Protein AF-A0A833ZYE3-F1 (afdb_monomer_lite)

Organism: NCBI:txid89673

InterPro domains:
  IPR039942 Somatomedin-B and thrombospondin type-1 domain-containing protein [PTHR20920] (10-136)
  IPR056801 SBSPON-like, C-terminal [PF25031] (26-130)

pLDDT: mean 79.29, std 18.7, range [32.34, 95.81]

Foldseek 3Di:
DQPPVRLQVWAWEKFQVVVVVVVVPVVDDPPDDDDPDFQKWKWKKAFADKFPVLCVDDDPRSVLSNLDDHRDIAIEIETPVQADPVVRDHRQSCPVPPQPDKHKHAYPPDRNTIGIITTPDMGRDDDDDSSRYMYTD

Sequence (137 aa):
MCSMLICFLVPAFITSSAFNKERTRQVVSPQWSTDTEDTGYCMEFKTESLTHHCALENRPLTRWMQYLREGYTVCVDCQPPAMNSVSLRCSGDGLDSDGNQTLHWQAVGNPRCQGTWKKVRRVDQCSCPAVHSFIFI

Secondary structure (DSSP, 8-state):
---TTTGGGSPEEEEEHHHHHHHHHHHS-S--S----S--EEEEEEEEEE-THHHH--STTTGGGGG--TT-EEEEEE-TTTB-TTT--BTT--TTS-SSSEEEEEETT-TT-EEEEEEEEEESS----GGGEEEE-

Radius of gyration: 14.92 Å; chains: 1; bounding box: 35×35×38 Å

Structure (mmCIF, N/CA/C/O backbone):
data_AF-A0A833ZYE3-F1
#
_entry.id   AF-A0A833ZYE3-F1
#
loop_
_atom_site.group_PDB
_atom_site.id
_atom_site.type_symbol
_atom_site.label_atom_id
_atom_site.label_alt_id
_atom_site.label_comp_id
_atom_site.label_asym_id
_atom_site.label_entity_id
_atom_site.label_seq_id
_atom_site.pdbx_PDB_ins_code
_atom_site.Cartn_x
_atom_site.Cartn_y
_atom_site.Cartn_z
_atom_site.occupancy
_atom_site.B_iso_or_equiv
_atom_site.auth_seq_id
_atom_site.auth_comp_id
_atom_site.auth_asym_id
_atom_site.auth_atom_id
_atom_site.pdbx_PDB_model_num
ATOM 1 N N . MET A 1 1 ? 21.861 6.891 6.837 1.00 38.19 1 MET A N 1
ATOM 2 C CA . MET A 1 1 ? 21.238 6.225 8.001 1.00 38.19 1 MET A CA 1
ATOM 3 C C . MET A 1 1 ? 19.841 6.803 8.146 1.00 38.19 1 MET A C 1
ATOM 5 O O . MET A 1 1 ? 19.726 7.991 8.414 1.00 38.19 1 MET A O 1
ATOM 9 N N . CYS A 1 2 ? 18.797 6.031 7.845 1.00 42.03 2 CYS A N 1
ATOM 10 C CA . CYS A 1 2 ? 17.423 6.505 8.004 1.00 42.03 2 CYS A CA 1
ATOM 11 C C . CYS A 1 2 ? 17.080 6.437 9.501 1.00 42.03 2 CYS A C 1
ATOM 13 O O . CYS A 1 2 ? 17.154 5.362 10.090 1.00 42.03 2 CYS A O 1
ATOM 15 N N . SER A 1 3 ? 16.813 7.577 10.142 1.00 40.88 3 SER A N 1
ATOM 16 C CA . SER A 1 3 ? 16.350 7.602 11.537 1.00 40.88 3 SER A CA 1
ATOM 17 C C . SER A 1 3 ? 14.954 6.976 11.621 1.00 40.88 3 SER A C 1
ATOM 19 O O . SER A 1 3 ? 14.184 7.103 10.668 1.00 40.88 3 SER A O 1
ATOM 21 N N . MET A 1 4 ? 14.607 6.346 12.753 1.00 47.53 4 MET A N 1
ATOM 22 C CA . MET A 1 4 ? 13.281 5.753 13.013 1.00 47.53 4 MET A CA 1
ATOM 23 C C . MET A 1 4 ? 12.132 6.687 12.609 1.00 47.53 4 MET A C 1
ATOM 25 O O . MET A 1 4 ? 11.138 6.223 12.076 1.00 47.53 4 MET A O 1
ATOM 29 N N . LEU A 1 5 ? 12.283 8.006 12.776 1.00 46.16 5 LEU A N 1
ATOM 30 C CA . LEU A 1 5 ? 11.255 8.987 12.410 1.00 46.16 5 LEU A CA 1
ATOM 31 C C . LEU A 1 5 ? 11.060 9.185 10.892 1.00 46.16 5 LEU A C 1
ATOM 33 O O . LEU A 1 5 ? 10.004 9.642 10.468 1.00 46.16 5 LEU A O 1
ATOM 37 N N . ILE A 1 6 ? 12.073 8.888 10.075 1.00 49.53 6 ILE A N 1
ATOM 38 C CA . ILE A 1 6 ? 12.111 9.244 8.647 1.00 49.53 6 ILE A CA 1
ATOM 39 C C . ILE A 1 6 ? 11.553 8.107 7.775 1.00 49.53 6 ILE A C 1
ATOM 41 O O . ILE A 1 6 ? 10.940 8.376 6.744 1.00 49.53 6 ILE A O 1
ATOM 45 N N . CYS A 1 7 ? 11.667 6.844 8.205 1.00 51.25 7 CYS A N 1
ATOM 46 C CA . CYS A 1 7 ? 11.106 5.700 7.472 1.00 51.25 7 CYS A CA 1
ATOM 47 C C . CYS A 1 7 ? 9.568 5.724 7.374 1.00 51.25 7 CYS A C 1
ATOM 49 O O . CYS A 1 7 ? 9.022 5.174 6.424 1.00 51.25 7 CYS A O 1
ATOM 51 N N . PHE A 1 8 ? 8.868 6.381 8.309 1.00 51.75 8 PHE A N 1
ATOM 52 C CA . PHE A 1 8 ? 7.399 6.504 8.300 1.00 51.75 8 PHE A CA 1
ATOM 53 C C . PHE A 1 8 ? 6.857 7.527 7.296 1.00 51.75 8 PHE A C 1
ATOM 55 O O . PHE A 1 8 ? 5.659 7.538 7.014 1.00 51.75 8 PHE A O 1
ATOM 62 N N . LEU A 1 9 ? 7.725 8.399 6.776 1.00 58.97 9 LEU A N 1
ATOM 63 C CA . LEU A 1 9 ? 7.344 9.475 5.861 1.00 58.97 9 LEU A CA 1
ATOM 64 C C . LEU A 1 9 ? 7.388 9.045 4.394 1.00 58.97 9 LEU A C 1
ATOM 66 O O . LEU A 1 9 ? 6.837 9.743 3.545 1.00 58.97 9 LEU A O 1
ATOM 70 N N . VAL A 1 10 ? 8.042 7.923 4.084 1.00 72.81 10 VAL A N 1
ATOM 71 C CA . VAL A 1 10 ? 8.131 7.423 2.712 1.00 72.81 10 VAL A CA 1
ATOM 72 C C . VAL A 1 10 ? 6.925 6.523 2.446 1.00 72.81 10 VAL A C 1
ATOM 74 O O . VAL A 1 10 ? 6.819 5.464 3.070 1.00 72.81 10 VAL A O 1
ATOM 77 N N . PRO A 1 11 ? 6.006 6.914 1.546 1.00 83.44 11 PRO A N 1
ATOM 78 C CA . PRO A 1 11 ? 4.888 6.060 1.192 1.00 83.44 11 PRO A CA 1
ATOM 79 C C . PRO A 1 11 ? 5.391 4.814 0.463 1.00 83.44 11 PRO A C 1
ATOM 81 O O . PRO A 1 11 ? 6.298 4.880 -0.367 1.00 83.44 11 PRO A O 1
ATOM 84 N N . ALA A 1 12 ? 4.765 3.679 0.748 1.00 91.06 12 ALA A N 1
ATOM 85 C CA . ALA A 1 12 ? 4.916 2.484 -0.063 1.00 91.06 12 ALA A CA 1
ATOM 86 C C . ALA A 1 12 ? 4.248 2.680 -1.428 1.00 91.06 12 ALA A C 1
ATOM 88 O O . ALA A 1 12 ? 3.086 3.087 -1.501 1.00 91.06 12 ALA A O 1
ATOM 89 N N . PHE A 1 13 ? 4.942 2.339 -2.510 1.00 92.31 13 PHE A N 1
ATOM 90 C CA . PHE A 1 13 ? 4.365 2.347 -3.851 1.00 92.31 13 PHE A CA 1
ATOM 91 C C . PHE A 1 13 ? 3.922 0.943 -4.240 1.00 92.31 13 PHE A C 1
ATOM 93 O O . PHE A 1 13 ? 4.694 -0.005 -4.112 1.00 92.31 13 PHE A O 1
ATOM 100 N N . ILE A 1 14 ? 2.682 0.814 -4.718 1.00 92.31 14 ILE A N 1
ATOM 101 C CA . ILE A 1 14 ? 2.112 -0.485 -5.092 1.00 92.31 14 ILE A CA 1
ATOM 102 C C . ILE A 1 14 ? 1.491 -0.515 -6.481 1.00 92.31 14 ILE A C 1
ATOM 104 O O . ILE A 1 14 ? 0.954 0.477 -6.981 1.00 92.31 14 ILE A O 1
ATOM 108 N N . THR A 1 15 ? 1.495 -1.704 -7.075 1.00 91.06 15 THR A N 1
ATOM 109 C CA . THR A 1 15 ? 0.694 -2.044 -8.256 1.00 91.06 15 THR A CA 1
ATOM 110 C C . THR A 1 15 ? 0.083 -3.439 -8.115 1.00 91.06 15 THR A C 1
ATOM 112 O O . THR A 1 15 ? 0.524 -4.232 -7.287 1.00 91.06 15 THR A O 1
ATOM 115 N N . SER A 1 16 ? -0.952 -3.761 -8.896 1.00 87.94 16 SER A N 1
ATOM 116 C CA . SER A 1 16 ? -1.573 -5.093 -8.850 1.00 87.94 16 SER A CA 1
ATOM 117 C C . SER A 1 16 ? -0.641 -6.171 -9.405 1.00 87.94 16 SER A C 1
ATOM 119 O O . SER A 1 16 ? -0.041 -6.010 -10.473 1.00 87.94 16 SER A O 1
ATOM 121 N N . SER A 1 17 ? -0.557 -7.302 -8.697 1.00 75.69 17 SER A N 1
ATOM 122 C CA . SER A 1 17 ? 0.299 -8.435 -9.072 1.00 75.69 17 SER A CA 1
ATOM 123 C C . SER A 1 17 ? -0.095 -9.061 -10.418 1.00 75.69 17 SER A C 1
ATOM 125 O O . SER A 1 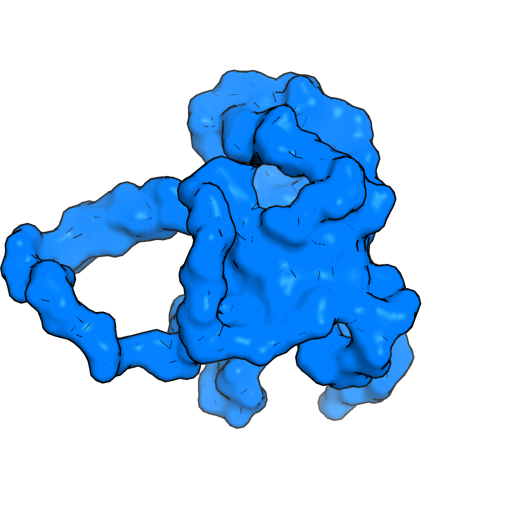17 ? 0.747 -9.642 -11.106 1.00 75.69 17 SER A O 1
ATOM 127 N N . ALA A 1 18 ? -1.346 -8.874 -10.857 1.00 67.56 18 ALA A N 1
ATOM 128 C CA . ALA A 1 18 ? -1.820 -9.291 -12.175 1.00 67.56 18 ALA A CA 1
ATOM 129 C C . ALA A 1 18 ? -1.036 -8.625 -13.322 1.00 67.56 18 ALA A C 1
ATOM 131 O O . ALA A 1 18 ? -0.740 -9.282 -14.317 1.00 67.56 18 ALA A O 1
ATOM 132 N N . PHE A 1 19 ? -0.628 -7.358 -13.167 1.00 57.72 19 PHE A N 1
ATOM 133 C CA . PHE A 1 19 ? 0.185 -6.663 -14.174 1.00 57.72 19 PHE A CA 1
ATOM 134 C C . PHE A 1 19 ? 1.633 -7.154 -14.202 1.00 57.72 19 PHE A C 1
ATOM 136 O O . PHE A 1 19 ? 2.259 -7.153 -15.261 1.00 57.72 19 PHE A O 1
ATOM 143 N N . ASN A 1 20 ? 2.169 -7.597 -13.061 1.00 55.62 20 ASN A N 1
ATOM 144 C CA . ASN A 1 20 ? 3.516 -8.156 -13.004 1.00 55.62 20 ASN A CA 1
ATOM 145 C C . ASN A 1 20 ? 3.573 -9.531 -13.692 1.00 55.62 20 ASN A C 1
ATOM 147 O O . ASN A 1 20 ? 4.458 -9.757 -14.511 1.00 55.62 20 ASN A O 1
ATOM 151 N N . LYS A 1 21 ? 2.577 -10.405 -13.472 1.00 52.72 21 LYS A N 1
ATOM 152 C CA . LYS A 1 21 ? 2.504 -11.720 -14.142 1.00 52.72 21 LYS A CA 1
ATOM 153 C C . LYS A 1 21 ? 2.496 -11.615 -15.668 1.00 52.72 21 LYS A C 1
ATOM 155 O O . LYS A 1 21 ? 3.134 -12.436 -16.321 1.00 52.72 21 LYS A O 1
ATOM 160 N N . GLU A 1 22 ? 1.832 -10.606 -16.232 1.00 50.34 22 GLU A N 1
ATOM 161 C CA . GLU A 1 22 ? 1.825 -10.375 -17.683 1.00 50.34 22 GLU A CA 1
ATOM 162 C C . GLU A 1 22 ? 3.211 -9.940 -18.199 1.00 50.34 22 GLU A C 1
ATOM 164 O O . GLU A 1 22 ? 3.680 -10.437 -19.221 1.00 50.34 22 GLU A O 1
ATOM 169 N N . ARG A 1 23 ? 3.925 -9.088 -17.447 1.00 45.38 23 ARG A N 1
ATOM 170 C CA . ARG A 1 23 ? 5.296 -8.663 -17.779 1.00 45.38 23 ARG A CA 1
ATOM 171 C C . ARG A 1 23 ? 6.304 -9.807 -17.648 1.00 45.38 23 ARG A C 1
ATOM 173 O O . ARG A 1 23 ? 7.160 -9.961 -18.512 1.00 45.38 23 ARG A O 1
ATOM 180 N N . THR A 1 24 ? 6.182 -10.637 -16.615 1.00 47.47 24 THR A N 1
ATOM 181 C CA . THR A 1 24 ? 7.056 -1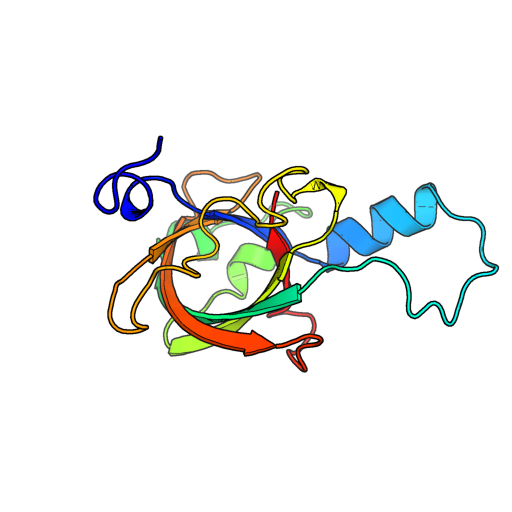1.799 -16.395 1.00 47.47 24 THR A CA 1
ATOM 182 C C . THR A 1 24 ? 6.793 -12.897 -17.431 1.00 47.47 24 THR A C 1
ATOM 184 O O . THR A 1 24 ? 7.742 -13.491 -17.933 1.00 47.47 24 THR A O 1
ATOM 187 N N . ARG A 1 25 ? 5.539 -13.091 -17.871 1.00 44.22 25 ARG A N 1
ATOM 188 C CA . ARG A 1 25 ? 5.199 -13.971 -19.010 1.00 44.22 25 ARG A CA 1
ATOM 189 C C . ARG A 1 25 ? 5.785 -13.511 -20.344 1.00 44.22 25 ARG A C 1
ATOM 191 O O . ARG A 1 25 ? 6.079 -14.351 -21.184 1.00 44.22 25 ARG A O 1
ATOM 198 N N . GLN A 1 26 ? 5.956 -12.206 -20.558 1.00 40.97 26 GLN A N 1
ATOM 199 C CA . GLN A 1 26 ? 6.614 -11.697 -21.768 1.00 40.97 26 GLN A CA 1
ATOM 200 C C . GLN A 1 26 ? 8.144 -11.839 -21.732 1.00 40.97 26 GLN A C 1
ATOM 202 O O . GLN A 1 26 ? 8.774 -11.796 -22.785 1.00 40.97 26 GLN A O 1
ATOM 207 N N . VAL A 1 27 ? 8.739 -12.015 -20.548 1.00 42.31 27 VAL A N 1
ATOM 208 C CA . VAL A 1 27 ? 10.195 -12.155 -20.369 1.00 42.31 27 VAL A CA 1
ATOM 209 C C . VAL A 1 27 ? 10.624 -13.623 -20.208 1.00 42.31 27 VAL A C 1
ATOM 211 O O . VAL A 1 27 ? 11.774 -13.948 -20.490 1.00 42.31 27 VAL A O 1
ATOM 214 N N . VAL A 1 28 ? 9.717 -14.531 -19.826 1.00 39.66 28 VAL A N 1
ATOM 215 C CA . VAL A 1 28 ? 10.029 -15.941 -19.534 1.00 39.66 28 VAL A CA 1
ATOM 216 C C . VAL A 1 28 ? 9.193 -16.889 -20.408 1.00 39.66 28 VAL A C 1
ATOM 218 O O . VAL A 1 28 ? 7.971 -16.961 -20.290 1.00 39.66 28 VAL A O 1
ATOM 221 N N . SER A 1 29 ? 9.881 -17.631 -21.285 1.00 33.94 29 SER A N 1
ATOM 222 C CA . SER A 1 29 ? 9.383 -18.780 -22.066 1.00 33.94 29 SER A CA 1
ATOM 223 C C . SER A 1 29 ? 8.620 -19.815 -21.205 1.00 33.94 29 SER A C 1
ATOM 225 O O . SER A 1 29 ? 8.876 -19.919 -20.008 1.00 33.94 29 SER A O 1
ATOM 227 N N . PRO A 1 30 ? 7.715 -20.639 -21.779 1.00 37.09 30 PRO A N 1
ATOM 228 C CA . PRO A 1 30 ? 6.637 -21.337 -21.054 1.00 37.09 30 PRO A CA 1
ATOM 229 C C . PRO A 1 30 ? 7.051 -22.552 -20.193 1.00 37.09 30 PRO A C 1
ATOM 231 O O . PRO A 1 30 ? 6.207 -23.383 -19.873 1.00 37.09 30 PRO A O 1
ATOM 234 N N . GLN A 1 31 ? 8.314 -22.673 -19.783 1.00 32.34 31 GLN A N 1
ATOM 235 C CA . GLN A 1 31 ? 8.857 -23.880 -19.148 1.00 32.34 31 GLN A CA 1
ATOM 236 C C . GLN A 1 31 ? 9.342 -23.646 -17.708 1.00 32.34 31 GLN A C 1
ATOM 238 O O . GLN A 1 31 ? 10.420 -24.101 -17.345 1.00 32.34 31 GLN A O 1
ATOM 243 N N . TRP A 1 32 ? 8.570 -22.942 -16.876 1.00 34.84 32 TRP A N 1
ATOM 244 C CA . TRP 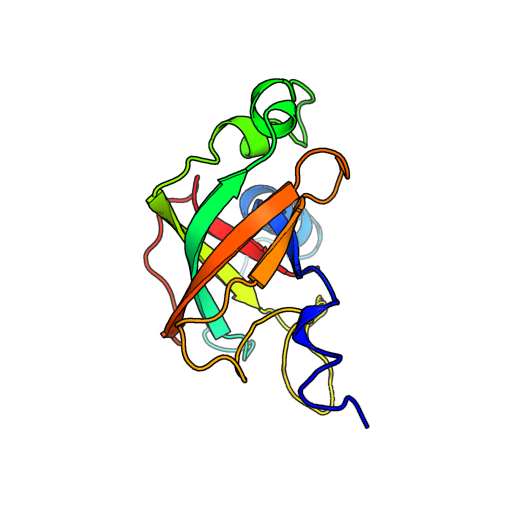A 1 32 ? 8.853 -22.918 -15.435 1.00 34.84 32 TRP A CA 1
ATOM 245 C C . TRP A 1 32 ? 7.592 -22.743 -14.581 1.00 34.84 32 TRP A C 1
ATOM 247 O O . TRP A 1 32 ? 7.366 -21.749 -13.897 1.00 34.84 32 TRP A O 1
ATOM 257 N N . SER A 1 33 ? 6.716 -23.742 -14.638 1.00 43.28 33 SER A N 1
ATOM 258 C CA . SER A 1 33 ? 5.899 -24.094 -13.477 1.00 43.28 33 SER A CA 1
ATOM 259 C C . SER A 1 33 ? 6.812 -24.792 -12.467 1.00 43.28 33 SER A C 1
ATOM 261 O O . SER A 1 33 ? 7.519 -25.703 -12.879 1.00 43.28 33 SER A O 1
ATOM 263 N N . THR A 1 34 ? 6.751 -24.360 -11.201 1.00 46.72 34 THR A N 1
ATOM 264 C CA . THR A 1 34 ? 7.566 -24.739 -10.021 1.00 46.72 34 THR A CA 1
ATOM 265 C C . THR A 1 34 ? 8.989 -24.177 -9.974 1.00 46.72 34 THR A C 1
ATOM 267 O O . THR A 1 34 ? 9.909 -24.849 -10.412 1.00 46.72 34 THR A O 1
ATOM 270 N N . ASP A 1 35 ? 9.178 -22.997 -9.363 1.00 39.75 35 ASP A N 1
ATOM 271 C CA . ASP A 1 35 ? 10.457 -22.670 -8.711 1.00 39.75 35 ASP A CA 1
ATOM 272 C C . ASP A 1 35 ? 10.249 -21.968 -7.372 1.00 39.75 35 ASP A C 1
ATOM 274 O O . ASP A 1 35 ? 9.739 -20.853 -7.274 1.00 39.75 35 ASP A O 1
ATOM 278 N N . THR A 1 36 ? 10.647 -22.668 -6.326 1.00 44.75 36 THR A N 1
ATOM 279 C CA . THR A 1 36 ? 10.955 -22.144 -5.005 1.00 44.75 36 THR A CA 1
ATOM 280 C C . THR A 1 36 ? 12.376 -21.580 -5.019 1.00 44.75 36 THR A C 1
ATOM 282 O O . THR A 1 36 ? 13.238 -22.201 -4.421 1.00 44.75 36 THR A O 1
ATOM 285 N N . GLU A 1 37 ? 12.650 -20.451 -5.684 1.00 46.88 37 GLU A N 1
ATOM 286 C CA . GLU A 1 37 ? 13.928 -19.728 -5.499 1.00 46.88 37 GLU A CA 1
ATOM 287 C C . GLU A 1 37 ? 13.920 -18.308 -6.101 1.00 46.88 37 GLU A C 1
ATOM 289 O O . GLU A 1 37 ? 14.545 -18.038 -7.117 1.00 46.88 37 GLU A O 1
ATOM 294 N N . ASP A 1 38 ? 13.222 -17.361 -5.469 1.00 51.97 38 ASP A N 1
ATOM 295 C CA . ASP A 1 38 ? 13.618 -15.947 -5.562 1.00 51.97 38 ASP A CA 1
ATOM 296 C C . ASP A 1 38 ? 13.174 -15.266 -4.262 1.00 51.97 38 ASP A C 1
ATOM 298 O O . ASP A 1 38 ? 11.978 -15.107 -4.018 1.00 51.97 38 ASP A O 1
ATOM 302 N N . THR A 1 39 ? 14.119 -15.019 -3.349 1.00 66.88 39 THR A N 1
ATOM 303 C CA . THR A 1 39 ? 13.917 -14.875 -1.889 1.00 66.88 39 THR A CA 1
ATOM 304 C C . THR A 1 39 ? 13.220 -13.573 -1.462 1.00 66.88 39 THR A C 1
ATOM 306 O O . THR A 1 39 ? 13.765 -12.776 -0.696 1.00 66.88 39 THR A O 1
ATOM 309 N N . GLY A 1 40 ? 12.019 -13.334 -1.978 1.00 80.94 40 GLY A N 1
ATOM 310 C CA . GLY A 1 40 ? 11.105 -12.296 -1.527 1.00 80.94 40 GLY A CA 1
ATOM 311 C C . GLY A 1 40 ? 10.336 -12.691 -0.265 1.00 80.94 40 GLY A C 1
ATOM 312 O O . GLY A 1 40 ? 10.423 -13.816 0.223 1.00 80.94 40 GLY A O 1
ATOM 313 N N . TYR A 1 41 ? 9.562 -11.751 0.269 1.00 89.50 41 TYR A N 1
ATOM 314 C CA . TYR A 1 41 ? 8.605 -11.996 1.352 1.00 89.50 41 TYR A CA 1
ATOM 315 C C . TYR A 1 41 ? 7.286 -11.304 1.045 1.00 89.50 41 TYR A C 1
ATOM 317 O O . TYR A 1 41 ? 7.238 -10.344 0.276 1.00 89.50 41 TYR A O 1
ATOM 325 N N . CYS A 1 42 ? 6.221 -11.754 1.694 1.00 91.06 42 CYS A N 1
ATOM 326 C CA . CYS A 1 42 ? 4.918 -11.138 1.572 1.00 91.06 42 CYS A CA 1
ATOM 327 C C . CYS A 1 42 ? 4.523 -10.408 2.859 1.00 91.06 42 CYS A C 1
ATOM 329 O O . CYS A 1 42 ? 4.687 -10.903 3.980 1.00 91.06 42 CYS A O 1
ATOM 331 N N . MET A 1 43 ? 4.004 -9.196 2.687 1.00 92.81 43 MET A N 1
ATOM 332 C CA . MET A 1 43 ? 3.480 -8.373 3.766 1.00 92.81 43 MET A CA 1
ATOM 333 C C . MET A 1 43 ? 1.961 -8.346 3.709 1.00 92.81 43 MET A C 1
ATOM 335 O O . MET A 1 43 ? 1.374 -7.981 2.692 1.00 92.81 43 MET A O 1
ATOM 339 N N . GLU A 1 44 ? 1.323 -8.684 4.824 1.00 93.75 44 GLU A N 1
ATOM 340 C CA . GLU A 1 44 ? -0.110 -8.500 4.997 1.00 93.75 44 GLU A CA 1
ATOM 341 C C . GLU A 1 44 ? -0.372 -7.170 5.696 1.00 93.75 44 GLU A C 1
ATOM 343 O O . GLU A 1 44 ? 0.139 -6.904 6.792 1.00 93.75 44 GLU A O 1
ATOM 348 N N . PHE A 1 45 ? -1.214 -6.350 5.078 1.00 94.88 45 PHE A N 1
ATOM 349 C CA . PHE A 1 45 ? -1.651 -5.076 5.627 1.00 94.88 45 PHE A CA 1
ATOM 350 C C . PHE A 1 45 ? -3.165 -5.020 5.713 1.00 94.88 45 PHE A C 1
ATOM 352 O O . PHE A 1 45 ? -3.863 -5.525 4.839 1.00 94.88 45 PHE A O 1
ATOM 359 N N . LYS A 1 46 ? -3.682 -4.357 6.743 1.00 95.12 46 LYS A N 1
ATOM 360 C CA . LYS A 1 46 ? -5.092 -3.999 6.836 1.00 95.12 46 LYS A CA 1
ATOM 361 C C . LYS A 1 46 ? -5.266 -2.570 6.346 1.00 95.12 46 LYS A C 1
ATOM 363 O O . LYS A 1 46 ? -4.674 -1.658 6.921 1.00 95.12 46 LYS A O 1
ATOM 368 N N . THR A 1 47 ? -6.049 -2.372 5.290 1.00 95.38 47 THR A N 1
ATOM 369 C CA . THR A 1 47 ? -6.350 -1.040 4.759 1.00 95.38 47 THR A CA 1
ATOM 370 C C . THR A 1 47 ? -7.163 -0.252 5.781 1.00 95.38 47 THR A C 1
ATOM 372 O O . THR A 1 47 ? -8.251 -0.675 6.162 1.00 95.38 47 THR A O 1
ATOM 375 N N . GLU A 1 48 ? -6.648 0.896 6.212 1.00 95.50 48 GLU A N 1
ATOM 376 C CA . GLU A 1 48 ? -7.314 1.769 7.186 1.00 95.50 48 GLU A CA 1
ATOM 377 C C . GLU A 1 48 ? -8.077 2.887 6.484 1.00 95.50 48 GLU A C 1
ATOM 379 O O . GLU A 1 48 ? -9.214 3.167 6.842 1.00 95.50 48 GLU A O 1
ATOM 384 N N . SER A 1 49 ? -7.465 3.505 5.470 1.00 95.69 49 SER A N 1
ATOM 385 C CA . SER A 1 49 ? -8.114 4.546 4.676 1.00 95.69 49 SER A CA 1
ATOM 386 C C . SER A 1 49 ? -7.693 4.492 3.217 1.00 95.69 49 SER A C 1
ATOM 388 O O . SER A 1 49 ? -6.600 4.019 2.886 1.00 95.69 49 SER A O 1
ATOM 390 N N . LEU A 1 50 ? -8.547 5.016 2.341 1.00 95.75 50 LEU A N 1
ATOM 391 C CA . LEU A 1 50 ? -8.182 5.350 0.970 1.00 95.75 50 LEU A CA 1
ATOM 392 C C . LEU A 1 50 ? -8.894 6.609 0.480 1.00 95.75 50 LEU A C 1
ATOM 394 O O . LEU A 1 50 ? -10.010 6.943 0.860 1.00 95.75 50 LEU A O 1
ATOM 398 N N . THR A 1 51 ? -8.239 7.308 -0.430 1.00 95.75 51 THR A N 1
ATOM 399 C CA . THR A 1 51 ? -8.817 8.447 -1.145 1.00 95.75 51 THR A CA 1
ATOM 400 C C . THR A 1 51 ? -9.938 8.010 -2.092 1.00 95.75 51 THR A C 1
ATOM 402 O O . THR A 1 51 ? -9.850 6.993 -2.782 1.00 95.75 51 THR A O 1
ATOM 405 N N . HIS A 1 52 ? -10.976 8.843 -2.216 1.00 92.81 52 HIS A N 1
ATOM 406 C CA . HIS A 1 52 ? -12.101 8.598 -3.130 1.00 92.81 52 HIS A CA 1
ATOM 407 C C . HIS A 1 52 ? -11.672 8.452 -4.605 1.00 92.81 52 HIS A C 1
ATOM 409 O O . HIS A 1 52 ? -12.364 7.816 -5.398 1.00 92.81 52 HIS A O 1
ATOM 415 N N . HIS A 1 53 ? -10.509 8.996 -4.979 1.00 91.88 53 HIS A N 1
ATOM 416 C CA . HIS A 1 53 ? -9.941 8.873 -6.320 1.00 91.88 53 HIS A CA 1
ATOM 417 C C . HIS A 1 53 ? -9.657 7.426 -6.739 1.00 91.88 53 HIS A C 1
ATOM 419 O O . HIS A 1 53 ? -9.703 7.143 -7.934 1.00 91.88 53 HIS A O 1
ATOM 425 N N . CYS A 1 54 ? -9.433 6.506 -5.794 1.00 92.44 54 CYS A N 1
ATOM 426 C CA . CYS A 1 54 ? -9.271 5.087 -6.107 1.00 92.44 54 CYS A CA 1
ATOM 427 C C . CYS A 1 54 ? -10.534 4.478 -6.742 1.00 92.44 54 CYS A C 1
ATOM 429 O O . CYS A 1 54 ? -10.433 3.654 -7.648 1.00 92.44 54 CYS A O 1
ATOM 431 N N . ALA A 1 55 ? -11.727 4.919 -6.326 1.00 91.88 55 ALA A N 1
ATOM 432 C CA . ALA A 1 55 ? -13.001 4.429 -6.860 1.00 91.88 55 ALA A CA 1
ATOM 433 C C . ALA A 1 55 ? -13.370 5.042 -8.224 1.00 91.88 55 ALA A C 1
ATOM 435 O O . ALA A 1 55 ? -14.182 4.479 -8.952 1.00 91.88 55 ALA A O 1
ATOM 436 N N . LEU A 1 56 ? -12.777 6.187 -8.579 1.00 90.69 56 LEU A N 1
ATOM 437 C CA . LEU A 1 56 ? -13.055 6.900 -9.832 1.00 90.69 56 LEU A CA 1
ATOM 438 C C . LEU A 1 56 ? -12.206 6.406 -11.015 1.00 90.69 56 LEU A C 1
ATOM 440 O O . LEU A 1 56 ? -12.439 6.804 -12.157 1.00 90.69 56 LEU A O 1
ATOM 444 N N . GLU A 1 57 ? -11.195 5.580 -10.755 1.00 87.00 57 GLU A N 1
ATOM 445 C CA . GLU A 1 57 ? -10.198 5.202 -11.749 1.00 87.00 57 GLU A CA 1
ATOM 446 C C . GLU A 1 57 ? -10.722 4.158 -12.738 1.00 87.00 57 GLU A C 1
ATOM 448 O O . GLU A 1 57 ? -10.848 2.992 -12.391 1.00 87.00 57 GLU A O 1
ATOM 453 N N . ASN A 1 58 ? -10.966 4.542 -13.990 1.00 86.31 58 ASN A N 1
ATOM 454 C CA . ASN A 1 58 ? -11.535 3.661 -15.018 1.00 86.31 58 ASN A CA 1
ATOM 455 C C . ASN A 1 58 ? -10.542 3.222 -16.104 1.00 86.31 58 ASN A C 1
ATOM 457 O O . ASN A 1 58 ? -10.934 2.504 -17.027 1.00 86.31 58 ASN A O 1
ATOM 461 N N . ARG A 1 59 ? -9.266 3.629 -16.042 1.00 88.06 59 ARG A N 1
ATOM 462 C CA . ARG A 1 59 ? -8.297 3.222 -17.069 1.00 88.06 59 ARG A CA 1
ATOM 463 C C . ARG A 1 59 ? -8.008 1.714 -16.967 1.00 88.06 59 ARG A C 1
ATOM 465 O O . ARG A 1 59 ? -7.888 1.190 -15.859 1.00 88.06 59 ARG A O 1
ATOM 472 N N . PRO A 1 60 ? -7.818 1.004 -18.096 1.00 83.38 60 PRO A N 1
ATOM 473 C CA . PRO A 1 60 ? -7.638 -0.452 -18.098 1.00 83.38 60 PRO A CA 1
ATOM 474 C C . PRO A 1 60 ? -6.522 -0.960 -17.170 1.00 83.38 60 PRO A C 1
ATOM 476 O O . PRO A 1 60 ? -6.704 -1.967 -16.493 1.00 83.38 60 PRO A O 1
ATOM 479 N N . LEU A 1 61 ? -5.395 -0.240 -17.100 1.00 81.81 61 LEU A N 1
ATOM 480 C CA . LEU A 1 61 ? -4.211 -0.637 -16.322 1.00 81.81 61 LEU A CA 1
ATOM 481 C C . LEU A 1 61 ? -4.287 -0.284 -14.825 1.00 81.81 61 LEU A C 1
ATOM 483 O O . LEU A 1 61 ? -3.477 -0.748 -14.030 1.00 81.81 61 LEU A O 1
ATOM 487 N N . THR A 1 62 ? -5.244 0.551 -14.426 1.00 88.81 62 THR A N 1
ATOM 488 C CA . THR A 1 62 ? -5.377 1.051 -13.048 1.00 88.81 62 THR A CA 1
ATOM 489 C C . THR A 1 62 ? -6.756 0.775 -12.450 1.00 88.81 62 THR A C 1
ATOM 491 O O . THR A 1 62 ? -6.996 1.073 -11.284 1.00 88.81 62 THR A O 1
ATOM 494 N N . ARG A 1 63 ? -7.637 0.090 -13.193 1.00 89.94 63 ARG A N 1
ATOM 495 C CA . ARG A 1 63 ? -8.969 -0.346 -12.741 1.00 89.94 63 ARG A CA 1
ATOM 496 C C . ARG A 1 63 ? -8.938 -1.153 -11.442 1.00 89.94 63 ARG A C 1
ATOM 498 O O . ARG A 1 63 ? -9.912 -1.150 -10.697 1.00 89.94 63 ARG A O 1
ATOM 505 N N . TRP A 1 64 ? -7.824 -1.823 -11.149 1.00 89.38 64 TRP A N 1
ATOM 506 C CA . TRP A 1 64 ? -7.633 -2.563 -9.903 1.00 89.38 64 TRP A CA 1
ATOM 507 C C . TRP A 1 64 ? -7.801 -1.692 -8.647 1.00 89.38 64 TRP A C 1
ATOM 509 O O . TRP A 1 64 ? -8.248 -2.193 -7.618 1.00 89.38 64 TRP A O 1
ATOM 519 N N . MET A 1 65 ? -7.512 -0.388 -8.738 1.00 93.06 65 MET A N 1
ATOM 520 C CA . MET A 1 65 ? -7.663 0.567 -7.635 1.00 93.06 65 MET A CA 1
ATOM 521 C C . MET A 1 65 ? -9.114 0.645 -7.137 1.00 93.06 65 MET A C 1
ATOM 523 O O . MET A 1 65 ? -9.344 0.867 -5.950 1.00 93.06 65 MET A O 1
ATOM 527 N N . GLN A 1 66 ? -10.094 0.366 -8.008 1.00 92.12 66 GLN A N 1
ATOM 528 C CA . GLN A 1 66 ? -11.510 0.330 -7.640 1.00 92.12 66 GLN A CA 1
ATOM 529 C 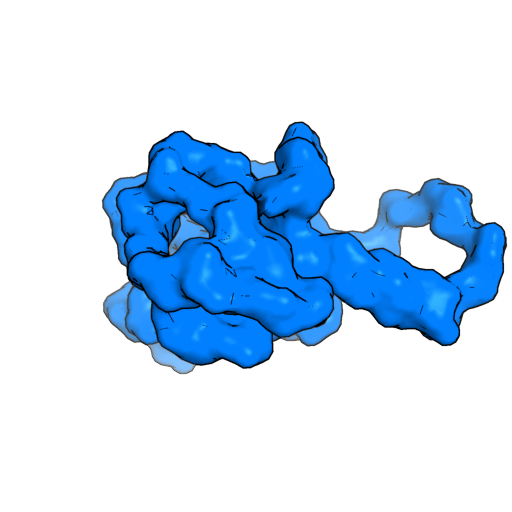C . GLN A 1 66 ? -11.870 -0.823 -6.700 1.00 92.12 66 GLN A C 1
ATOM 531 O O . GLN A 1 66 ? -12.970 -0.811 -6.151 1.00 92.12 66 GLN A O 1
ATOM 536 N N . TYR A 1 67 ? -11.006 -1.827 -6.526 1.00 90.31 67 TYR A N 1
ATOM 537 C CA . TYR A 1 67 ? -11.256 -2.964 -5.632 1.00 90.31 67 TYR A CA 1
ATOM 538 C C . TYR A 1 67 ? -10.645 -2.778 -4.241 1.00 90.31 67 TYR A C 1
ATOM 540 O O . TYR A 1 67 ? -10.879 -3.601 -3.357 1.00 90.31 67 TYR A O 1
ATOM 548 N N . LEU A 1 68 ? -9.911 -1.684 -4.017 1.00 92.62 68 LEU A N 1
ATOM 549 C CA . LEU A 1 68 ? -9.435 -1.316 -2.689 1.00 92.62 68 LEU A CA 1
ATOM 550 C C . LEU A 1 68 ? -10.612 -0.880 -1.812 1.00 92.62 68 LEU A C 1
ATOM 552 O O . LEU A 1 68 ? -11.507 -0.143 -2.242 1.00 92.62 68 LEU A O 1
ATOM 556 N N . ARG A 1 69 ? -10.630 -1.374 -0.576 1.00 93.81 69 ARG A N 1
ATOM 557 C CA . ARG A 1 69 ? -11.691 -1.136 0.404 1.00 93.81 69 ARG A CA 1
ATOM 558 C C . ARG A 1 69 ? -11.073 -0.995 1.786 1.00 93.81 69 ARG A C 1
ATOM 560 O O . ARG A 1 69 ? -10.151 -1.729 2.129 1.00 93.81 69 ARG A O 1
ATOM 567 N N . GLU A 1 70 ? -11.610 -0.078 2.578 1.00 95.81 70 GLU A N 1
ATOM 568 C CA . GLU A 1 70 ? -11.240 0.069 3.986 1.00 95.81 70 GLU A CA 1
ATOM 569 C C . GLU A 1 70 ? -11.660 -1.177 4.775 1.00 95.81 70 GLU A C 1
ATOM 571 O O . GLU A 1 70 ? -12.683 -1.801 4.488 1.00 95.81 70 GLU A O 1
ATOM 576 N N . GLY A 1 71 ? -10.848 -1.563 5.755 1.00 94.25 71 GLY A N 1
ATOM 577 C CA . GLY A 1 71 ? -11.058 -2.724 6.616 1.00 94.25 71 GLY A CA 1
ATOM 578 C C . GLY A 1 71 ? -10.585 -4.065 6.045 1.00 94.25 71 GLY A C 1
ATOM 579 O O . GLY A 1 71 ? -10.498 -5.026 6.810 1.00 94.25 71 GLY A O 1
ATOM 580 N N . TYR A 1 72 ? -10.250 -4.142 4.754 1.00 94.25 72 TYR A N 1
ATOM 581 C CA . TYR A 1 72 ? -9.801 -5.377 4.105 1.00 94.25 72 TYR A CA 1
ATOM 582 C C . TYR A 1 72 ? -8.312 -5.631 4.338 1.00 94.25 72 TYR A C 1
ATOM 584 O O . TYR A 1 72 ? -7.513 -4.698 4.442 1.00 94.25 72 TYR A O 1
ATOM 592 N N . THR A 1 73 ? -7.941 -6.911 4.384 1.00 94.06 73 THR A N 1
ATOM 593 C CA . THR A 1 73 ? -6.539 -7.331 4.380 1.00 94.06 73 THR A CA 1
ATOM 594 C C . THR A 1 73 ? -6.064 -7.526 2.949 1.00 94.06 73 THR A C 1
ATOM 596 O O . THR A 1 73 ? -6.697 -8.227 2.160 1.00 94.06 73 THR A O 1
ATOM 599 N N . VAL A 1 74 ? -4.936 -6.906 2.633 1.00 94.50 74 VAL A N 1
ATOM 600 C CA . VAL A 1 74 ? -4.264 -6.988 1.343 1.00 94.50 74 VAL A CA 1
ATOM 601 C C . VAL A 1 74 ? -2.872 -7.571 1.518 1.00 94.50 74 VAL A C 1
ATOM 603 O O . VAL A 1 74 ? -2.241 -7.400 2.562 1.00 94.50 74 VAL A O 1
ATOM 606 N N . CYS A 1 75 ? -2.398 -8.244 0.480 1.00 93.44 75 CYS A N 1
ATOM 607 C CA . CYS A 1 75 ? -1.075 -8.832 0.423 1.00 93.44 75 CYS A CA 1
ATOM 608 C C . CYS A 1 75 ? -0.220 -8.043 -0.548 1.00 93.44 75 CYS A C 1
ATOM 610 O O . CYS A 1 75 ? -0.648 -7.770 -1.671 1.00 93.44 75 CYS A O 1
ATOM 612 N N . VAL A 1 76 ? 0.979 -7.683 -0.111 1.00 93.69 76 VAL A N 1
ATOM 613 C CA . VAL A 1 76 ? 1.942 -6.952 -0.922 1.00 93.69 76 VAL A CA 1
ATOM 614 C C . VAL A 1 76 ? 3.239 -7.741 -0.950 1.00 93.69 76 VAL A C 1
ATOM 616 O O . VAL A 1 76 ? 3.914 -7.892 0.071 1.00 93.69 76 VAL A O 1
ATOM 619 N N . ASP A 1 77 ? 3.563 -8.257 -2.127 1.00 91.19 77 ASP A N 1
ATOM 620 C CA . ASP A 1 77 ? 4.770 -9.032 -2.362 1.00 91.19 77 ASP A CA 1
ATOM 621 C C . ASP A 1 77 ? 5.974 -8.093 -2.504 1.00 91.19 77 ASP A C 1
ATOM 623 O O . ASP A 1 77 ? 5.953 -7.115 -3.259 1.00 91.19 77 ASP A O 1
ATOM 627 N N . CYS A 1 78 ? 7.039 -8.397 -1.767 1.00 89.50 78 CYS A N 1
ATOM 628 C CA . CYS A 1 78 ? 8.340 -7.761 -1.890 1.00 89.50 78 CYS A CA 1
ATOM 629 C C . CYS A 1 78 ? 9.274 -8.705 -2.648 1.00 89.50 78 CYS A C 1
ATOM 631 O O . CYS A 1 78 ? 9.742 -9.692 -2.085 1.00 89.50 78 CYS A O 1
ATOM 633 N N . GLN A 1 79 ? 9.502 -8.421 -3.932 1.00 86.75 79 GLN A N 1
ATOM 634 C CA . GLN A 1 79 ? 10.307 -9.254 -4.831 1.00 86.75 79 GLN A CA 1
ATOM 635 C C . GLN A 1 79 ? 11.634 -8.570 -5.197 1.00 86.75 79 GLN A C 1
ATOM 637 O O . GLN A 1 79 ? 11.696 -7.336 -5.169 1.00 86.75 79 GLN A O 1
ATOM 642 N N . PRO A 1 80 ? 12.672 -9.325 -5.611 1.00 81.25 80 PRO A N 1
ATOM 643 C CA . PRO A 1 80 ? 14.020 -8.802 -5.857 1.00 81.25 80 PRO A CA 1
ATOM 644 C C . PRO A 1 80 ? 14.138 -7.542 -6.729 1.00 81.25 80 PRO A C 1
ATOM 646 O O . PRO A 1 80 ? 14.988 -6.713 -6.411 1.00 81.25 80 PRO A O 1
ATOM 649 N N . PRO A 1 81 ? 13.282 -7.289 -7.743 1.00 81.00 81 PRO A N 1
ATOM 650 C CA . PRO A 1 81 ? 13.326 -6.024 -8.482 1.00 81.00 81 PRO A CA 1
ATOM 651 C C . PRO A 1 81 ? 13.058 -4.766 -7.637 1.00 81.00 81 PRO A C 1
ATOM 653 O O . PRO A 1 81 ? 13.543 -3.695 -7.987 1.00 81.00 81 PRO A O 1
ATOM 656 N N . ALA A 1 82 ? 12.294 -4.887 -6.547 1.00 84.44 82 ALA A N 1
ATOM 657 C CA . ALA A 1 82 ? 11.950 -3.793 -5.634 1.00 84.44 82 ALA A CA 1
ATOM 658 C C . ALA A 1 82 ? 12.723 -3.854 -4.300 1.00 84.44 82 ALA A C 1
ATOM 660 O O . ALA A 1 82 ? 12.624 -2.948 -3.468 1.00 84.44 82 ALA A O 1
ATOM 661 N N . MET A 1 83 ? 13.485 -4.929 -4.069 1.00 86.94 83 MET A N 1
ATOM 662 C CA . MET A 1 83 ? 14.263 -5.110 -2.848 1.00 86.94 83 MET A CA 1
ATOM 663 C C . MET A 1 83 ? 15.556 -4.306 -2.898 1.00 86.94 83 MET A C 1
ATOM 665 O O . MET A 1 83 ? 16.306 -4.320 -3.872 1.00 86.94 83 MET A O 1
ATOM 669 N N . ASN A 1 84 ? 15.882 -3.664 -1.783 1.00 85.44 84 ASN A N 1
ATOM 670 C CA . ASN A 1 84 ? 17.218 -3.135 -1.578 1.00 85.44 84 ASN A CA 1
ATOM 671 C C . ASN A 1 84 ? 18.217 -4.297 -1.435 1.00 85.44 84 ASN A C 1
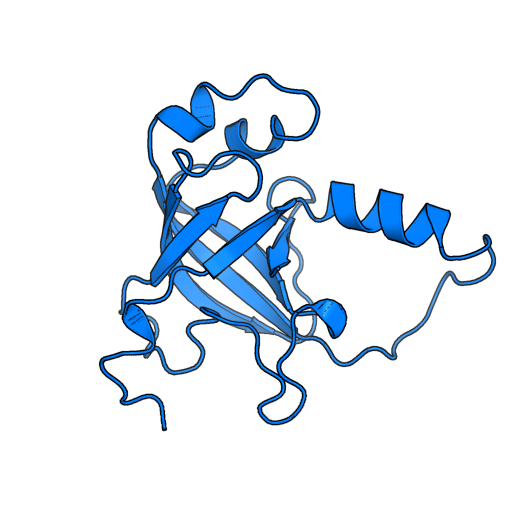ATOM 673 O O . ASN A 1 84 ? 18.035 -5.168 -0.586 1.00 85.44 84 ASN A O 1
ATOM 677 N N . SER A 1 85 ? 19.292 -4.284 -2.223 1.00 81.12 85 SER A N 1
ATOM 678 C CA . SER A 1 85 ? 20.287 -5.366 -2.263 1.00 81.12 85 SER A CA 1
ATOM 679 C C . SER A 1 85 ? 21.061 -5.573 -0.957 1.00 81.12 85 SER A C 1
ATOM 681 O O . SER A 1 85 ? 21.616 -6.646 -0.745 1.00 81.12 85 SER A O 1
ATOM 683 N N . VAL A 1 86 ? 21.110 -4.564 -0.081 1.00 83.19 86 VAL A N 1
ATOM 684 C CA . VAL A 1 86 ? 21.818 -4.625 1.205 1.00 83.19 86 VAL A CA 1
ATOM 685 C C . VAL A 1 86 ? 20.876 -5.028 2.331 1.00 83.19 86 VAL A C 1
ATOM 687 O O . VAL A 1 86 ? 21.193 -5.924 3.106 1.00 83.19 86 VAL A O 1
ATOM 690 N N . SER A 1 87 ? 19.724 -4.363 2.455 1.00 82.75 87 SER A N 1
ATOM 691 C CA . SER A 1 87 ? 18.792 -4.632 3.557 1.00 82.75 87 SER A CA 1
ATOM 692 C C . SER A 1 87 ? 17.832 -5.786 3.279 1.00 82.75 87 SER A C 1
ATOM 694 O O . SER A 1 87 ? 17.197 -6.253 4.221 1.00 82.75 87 SER A O 1
ATOM 696 N N . LEU A 1 88 ? 17.721 -6.235 2.021 1.00 86.56 88 LEU A N 1
ATOM 697 C CA . LEU A 1 88 ? 16.746 -7.224 1.549 1.00 86.56 88 LEU A CA 1
ATOM 698 C C . LEU A 1 88 ? 15.306 -6.832 1.909 1.00 86.56 88 LEU A C 1
ATOM 700 O O . LEU A 1 88 ? 14.507 -7.656 2.353 1.00 86.56 88 LEU A O 1
ATOM 704 N N . ARG A 1 89 ? 14.991 -5.540 1.765 1.00 88.00 89 ARG A N 1
ATOM 705 C CA . ARG A 1 89 ? 13.703 -4.943 2.145 1.00 88.00 89 ARG A CA 1
ATOM 706 C C . ARG A 1 89 ? 13.155 -4.040 1.057 1.00 88.00 89 ARG A C 1
ATOM 708 O O . ARG A 1 89 ? 13.927 -3.402 0.341 1.00 88.00 89 ARG A O 1
ATOM 715 N N . CYS A 1 90 ? 11.832 -3.956 0.985 1.00 89.31 90 CYS A N 1
ATOM 716 C CA . CYS A 1 90 ? 11.137 -3.005 0.126 1.00 89.31 90 CYS A CA 1
ATOM 717 C C . CYS A 1 90 ? 10.907 -1.671 0.844 1.00 89.31 90 CYS A C 1
ATOM 719 O O . CYS A 1 90 ? 10.715 -1.607 2.061 1.00 89.31 90 CYS A O 1
ATOM 721 N N . SER A 1 91 ? 10.912 -0.586 0.074 1.00 86.69 91 SER A N 1
ATOM 722 C CA . SER A 1 91 ? 10.638 0.754 0.595 1.00 86.69 91 SER A CA 1
ATOM 723 C C . SER A 1 91 ? 9.205 0.848 1.124 1.00 86.69 91 SER A C 1
ATOM 725 O O . SER A 1 91 ? 8.256 0.479 0.436 1.00 86.69 91 SER A O 1
ATOM 727 N N . GLY A 1 92 ? 9.042 1.350 2.350 1.00 85.62 92 GLY A N 1
ATOM 728 C CA . GLY A 1 92 ? 7.723 1.480 2.981 1.00 85.62 92 GLY A CA 1
ATOM 729 C C . GLY A 1 92 ? 7.110 0.155 3.455 1.00 85.62 92 GLY A C 1
ATOM 730 O O . GLY A 1 92 ? 5.923 0.118 3.771 1.00 85.62 92 GLY A O 1
ATOM 731 N N . ASP A 1 93 ? 7.899 -0.925 3.551 1.00 86.62 93 ASP A N 1
ATOM 732 C CA . ASP A 1 93 ? 7.438 -2.230 4.047 1.00 86.62 93 ASP A CA 1
ATOM 733 C C . ASP A 1 93 ? 6.927 -2.206 5.498 1.00 86.62 93 ASP A C 1
ATOM 735 O O . ASP A 1 93 ? 6.218 -3.114 5.927 1.00 86.62 93 ASP A O 1
ATOM 739 N N . GLY A 1 94 ? 7.283 -1.180 6.277 1.00 84.25 94 GLY A N 1
ATOM 740 C CA . GLY A 1 94 ? 6.861 -1.044 7.667 1.00 84.25 94 GLY A CA 1
ATOM 741 C C . GLY A 1 94 ? 7.366 -2.172 8.565 1.00 84.25 94 GLY A C 1
ATOM 742 O O . GLY A 1 94 ? 6.752 -2.471 9.594 1.00 84.25 94 GLY A O 1
ATOM 743 N N . LEU A 1 95 ? 8.466 -2.836 8.203 1.00 82.06 95 LEU A N 1
ATOM 744 C CA . LEU A 1 95 ? 9.005 -3.931 9.012 1.00 82.06 95 LEU A CA 1
ATOM 745 C C . LEU A 1 95 ? 9.418 -3.442 10.409 1.00 82.06 95 LEU A C 1
ATOM 747 O O . LEU A 1 95 ? 9.134 -4.135 11.383 1.00 82.06 95 LEU A O 1
ATOM 751 N N . ASP A 1 96 ? 9.925 -2.211 10.517 1.00 80.25 96 ASP A N 1
ATOM 752 C CA . ASP A 1 96 ? 10.280 -1.570 11.795 1.00 80.25 96 ASP A CA 1
ATOM 753 C C . ASP A 1 96 ? 9.063 -1.036 12.573 1.00 80.25 96 ASP A C 1
ATOM 755 O O . ASP A 1 96 ? 9.212 -0.488 13.664 1.00 80.25 96 ASP A O 1
ATOM 759 N N . SER A 1 97 ? 7.852 -1.185 12.026 1.00 77.50 97 SER A N 1
ATOM 760 C CA . SER A 1 97 ? 6.627 -0.805 12.718 1.00 77.50 97 SER A CA 1
ATOM 761 C C . SER A 1 97 ? 6.236 -1.821 13.787 1.00 77.50 97 SER A C 1
ATOM 763 O O . SER A 1 97 ? 6.270 -3.026 13.551 1.00 77.50 97 SER A O 1
ATOM 765 N N . ASP A 1 98 ? 5.776 -1.355 14.941 1.00 72.12 98 ASP A N 1
ATOM 766 C CA . ASP A 1 98 ? 5.222 -2.191 16.015 1.00 72.12 98 ASP A CA 1
ATOM 767 C C . ASP A 1 98 ? 3.810 -2.744 15.709 1.00 72.12 98 ASP A C 1
ATOM 769 O O . ASP A 1 98 ? 3.192 -3.381 16.558 1.00 72.12 98 ASP A O 1
ATOM 773 N N . GLY A 1 99 ? 3.289 -2.515 14.495 1.00 71.69 99 GLY A N 1
ATOM 774 C CA . GLY A 1 99 ? 1.959 -2.955 14.058 1.00 71.69 99 GLY A CA 1
ATOM 775 C C . GLY A 1 99 ? 0.832 -1.993 14.438 1.00 71.69 99 GLY A C 1
ATOM 776 O O . GLY A 1 99 ? -0.248 -2.060 13.853 1.00 71.69 99 GLY A O 1
ATOM 777 N N . ASN A 1 100 ? 1.076 -1.049 15.352 1.00 78.06 100 ASN A N 1
ATOM 778 C CA . ASN A 1 100 ? 0.088 -0.031 15.696 1.00 78.06 100 ASN A CA 1
ATOM 779 C C . ASN A 1 100 ? 0.245 1.250 14.865 1.00 78.06 100 ASN A C 1
ATOM 781 O O . ASN A 1 100 ? -0.697 2.042 14.767 1.00 78.06 100 ASN A O 1
ATOM 785 N N . GLN A 1 101 ? 1.407 1.451 14.244 1.00 85.69 101 GLN A N 1
ATOM 786 C CA . GLN A 1 101 ? 1.642 2.624 13.409 1.00 85.69 101 GLN A CA 1
ATOM 787 C C . GLN A 1 101 ? 0.916 2.525 12.069 1.00 85.69 101 GLN A C 1
ATOM 789 O O . GLN A 1 101 ? 0.886 1.492 11.397 1.00 85.69 101 GLN A O 1
ATOM 794 N N . THR A 1 102 ? 0.368 3.665 11.676 1.00 90.00 102 THR A N 1
ATOM 795 C CA . THR A 1 102 ? -0.277 3.869 10.388 1.00 90.00 102 THR A CA 1
ATOM 796 C C . THR A 1 102 ? 0.784 4.181 9.337 1.00 90.00 102 THR A C 1
ATOM 798 O O . THR A 1 102 ? 1.522 5.156 9.466 1.00 90.00 102 THR A O 1
ATOM 801 N N . LEU A 1 103 ? 0.852 3.360 8.293 1.00 91.56 103 LEU A N 1
ATOM 802 C CA . LEU A 1 103 ? 1.773 3.524 7.172 1.00 91.56 103 LEU A CA 1
ATOM 803 C C . LEU A 1 103 ? 1.017 4.089 5.972 1.00 91.56 103 LEU A C 1
ATOM 805 O O . LEU A 1 103 ? -0.160 3.778 5.772 1.00 91.56 103 LEU A O 1
ATOM 809 N N . HIS A 1 104 ? 1.699 4.901 5.171 1.00 93.06 104 HIS A N 1
ATOM 810 C CA . HIS A 1 104 ? 1.133 5.491 3.964 1.00 93.06 104 HIS A CA 1
ATOM 811 C C . HIS A 1 104 ? 1.470 4.643 2.746 1.00 93.06 104 HIS A C 1
ATOM 813 O O . HIS A 1 104 ? 2.569 4.096 2.638 1.00 93.06 104 HIS A O 1
ATOM 819 N N . TRP A 1 105 ? 0.536 4.577 1.807 1.00 94.19 105 TRP A N 1
ATOM 820 C CA . TRP A 1 105 ? 0.740 3.913 0.531 1.00 94.19 105 TRP A CA 1
ATOM 821 C C . TRP A 1 105 ? 0.151 4.732 -0.609 1.00 94.19 105 TRP A C 1
ATOM 823 O O . TRP A 1 105 ? -0.794 5.501 -0.424 1.00 94.19 105 TRP A O 1
ATOM 833 N N . GLN A 1 106 ? 0.703 4.541 -1.801 1.00 94.69 106 GLN A N 1
ATOM 834 C CA . GLN A 1 106 ? 0.269 5.197 -3.022 1.00 94.69 106 GLN A CA 1
ATOM 835 C C . GLN A 1 106 ? 0.256 4.206 -4.185 1.00 94.69 106 GLN A C 1
ATOM 837 O O . GLN A 1 106 ? 1.174 3.404 -4.368 1.00 94.69 106 GLN A O 1
ATOM 842 N N . ALA A 1 107 ? -0.787 4.276 -5.006 1.00 93.44 107 ALA A N 1
ATOM 843 C CA . ALA A 1 107 ? -0.904 3.447 -6.189 1.00 93.44 107 ALA A CA 1
ATOM 844 C C . ALA A 1 107 ? -0.060 4.003 -7.349 1.00 93.44 107 ALA A C 1
ATOM 846 O O . ALA A 1 107 ? -0.113 5.189 -7.697 1.00 93.44 107 ALA A O 1
ATOM 847 N N . VAL A 1 108 ? 0.702 3.128 -8.003 1.00 91.19 108 VAL A N 1
ATOM 848 C CA . VAL A 1 108 ? 1.428 3.466 -9.229 1.00 91.19 108 VAL A CA 1
ATOM 849 C C . VAL A 1 108 ? 0.430 3.669 -10.373 1.00 91.19 108 VAL A C 1
ATOM 851 O O . VAL A 1 108 ? -0.531 2.919 -10.532 1.00 91.19 108 VAL A O 1
ATOM 854 N N . GLY A 1 109 ? 0.649 4.708 -11.181 1.00 88.19 109 GLY A N 1
ATOM 855 C CA . GLY A 1 109 ? -0.218 5.068 -12.311 1.00 88.19 109 GLY A CA 1
ATOM 856 C C . GLY A 1 109 ? -1.333 6.065 -11.974 1.00 88.19 109 GLY A C 1
ATOM 857 O O . GLY A 1 109 ? -1.836 6.726 -12.884 1.00 88.19 109 GLY A O 1
ATOM 858 N N . ASN A 1 110 ? -1.667 6.249 -10.691 1.00 91.25 110 ASN A N 1
ATOM 859 C CA . ASN A 1 110 ? -2.546 7.322 -10.228 1.00 91.25 110 ASN A CA 1
ATOM 860 C C . ASN A 1 110 ? -2.118 7.812 -8.830 1.00 91.25 110 ASN A C 1
ATOM 862 O O . ASN A 1 110 ? -2.610 7.301 -7.826 1.00 91.25 110 ASN A O 1
ATOM 866 N N . PRO A 1 111 ? -1.267 8.852 -8.750 1.00 89.94 111 PRO A N 1
ATOM 867 C CA . PRO A 1 111 ? -0.805 9.411 -7.477 1.00 89.94 111 PRO A CA 1
ATOM 868 C C . PRO A 1 111 ? -1.918 9.935 -6.565 1.00 89.94 111 PRO A C 1
ATOM 870 O O . PRO A 1 111 ? -1.705 10.104 -5.372 1.00 89.94 111 PRO A O 1
ATOM 873 N N . ARG A 1 112 ? -3.110 10.212 -7.111 1.00 92.44 112 ARG A N 1
ATOM 874 C CA . ARG A 1 112 ? -4.255 10.645 -6.305 1.00 92.44 112 ARG A CA 1
ATOM 875 C C . ARG A 1 112 ? -4.942 9.483 -5.601 1.00 92.44 112 ARG A C 1
ATOM 877 O O . ARG A 1 112 ? -5.674 9.751 -4.658 1.00 92.44 112 ARG A O 1
ATOM 884 N N . CYS A 1 113 ? -4.730 8.242 -6.052 1.00 94.81 113 CYS A N 1
ATOM 885 C CA . CYS A 1 113 ? -5.146 7.043 -5.338 1.00 94.81 113 CYS A CA 1
ATOM 886 C C . CYS A 1 113 ? -4.057 6.646 -4.338 1.00 94.81 113 CYS A C 1
ATOM 888 O O . CYS A 1 113 ? -3.071 5.985 -4.660 1.00 94.81 113 CYS A O 1
ATOM 890 N N . GLN A 1 114 ? -4.255 7.095 -3.111 1.00 95.25 114 GLN A N 1
ATOM 891 C CA . GLN A 1 114 ? -3.399 6.830 -1.963 1.00 95.25 114 GLN A CA 1
ATOM 892 C C . GLN A 1 114 ? -4.249 6.569 -0.726 1.00 95.25 114 GLN A C 1
ATOM 894 O O . GLN A 1 114 ? -5.460 6.829 -0.729 1.00 95.25 114 GLN A O 1
ATOM 899 N N . GLY A 1 115 ? -3.614 6.099 0.336 1.00 95.00 115 GLY A N 1
ATOM 900 C CA . GLY A 1 115 ? -4.293 5.815 1.584 1.00 95.00 115 GLY A CA 1
ATOM 901 C C . GLY A 1 115 ? -3.341 5.431 2.698 1.00 95.00 115 GLY A C 1
ATOM 902 O O . GLY A 1 115 ? -2.134 5.680 2.639 1.00 95.00 115 GLY A O 1
ATOM 903 N N . THR A 1 116 ? -3.911 4.803 3.717 1.00 94.62 116 THR A N 1
ATOM 904 C CA . THR A 1 116 ? -3.154 4.271 4.840 1.00 94.62 116 THR A CA 1
ATOM 905 C C . THR A 1 116 ? -3.515 2.828 5.138 1.00 94.62 116 THR A C 1
ATOM 907 O O . THR A 1 116 ? -4.608 2.352 4.819 1.00 94.62 116 THR A O 1
ATOM 910 N N . TRP A 1 117 ? -2.579 2.115 5.749 1.00 94.81 117 TRP A N 1
ATOM 911 C CA . TRP A 1 117 ? -2.787 0.760 6.237 1.00 94.81 117 TRP A CA 1
ATOM 912 C C . TRP A 1 117 ? -1.989 0.504 7.514 1.00 94.81 117 TRP A C 1
ATOM 914 O O . TRP A 1 117 ? -1.059 1.245 7.845 1.00 94.81 117 TRP A O 1
ATOM 924 N N . LYS A 1 118 ? -2.329 -0.570 8.222 1.00 92.94 118 LYS A N 1
ATOM 925 C CA . LYS A 1 118 ? -1.547 -1.091 9.347 1.00 92.94 118 LYS A CA 1
ATOM 926 C C . LYS A 1 118 ? -0.959 -2.445 9.007 1.00 92.94 118 LYS A C 1
ATOM 928 O O . LYS A 1 118 ? -1.605 -3.260 8.347 1.00 92.94 118 LYS A O 1
ATOM 933 N N . LYS A 1 119 ? 0.266 -2.690 9.469 1.00 92.12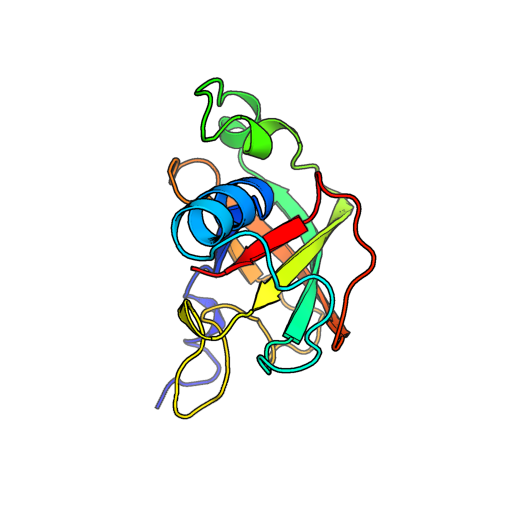 119 LYS A N 1
ATOM 934 C CA . LYS A 1 119 ? 0.915 -3.995 9.320 1.00 92.12 119 LYS A CA 1
ATOM 935 C C . LYS A 1 119 ? 0.154 -5.035 10.137 1.00 92.12 119 LYS A C 1
ATOM 937 O O . LYS A 1 119 ? -0.037 -4.854 11.334 1.00 92.12 119 LYS A O 1
ATOM 942 N N . VAL A 1 120 ? -0.225 -6.131 9.489 1.00 92.19 120 VAL A N 1
ATOM 943 C CA . VAL A 1 120 ? -0.774 -7.314 10.159 1.00 92.19 120 VAL A CA 1
ATOM 944 C C . VAL A 1 120 ? 0.368 -8.265 10.489 1.00 92.19 120 VAL A C 1
ATOM 946 O O . VAL A 1 120 ? 0.610 -8.556 11.657 1.00 92.19 120 VAL A O 1
ATOM 949 N N . ARG A 1 121 ? 1.103 -8.726 9.472 1.00 91.12 121 ARG A N 1
ATOM 950 C CA . ARG A 1 121 ? 2.247 -9.632 9.640 1.00 91.12 121 ARG A CA 1
ATOM 951 C C . ARG A 1 121 ? 3.106 -9.700 8.383 1.00 91.12 121 ARG A C 1
ATOM 953 O O . ARG A 1 121 ? 2.671 -9.326 7.298 1.00 91.12 121 ARG A O 1
ATOM 960 N N . ARG A 1 122 ? 4.316 -10.227 8.553 1.00 90.19 122 ARG A N 1
ATOM 961 C CA . ARG A 1 122 ? 5.168 -10.720 7.469 1.00 90.19 122 ARG A CA 1
ATOM 962 C C . ARG A 1 122 ? 5.048 -12.239 7.408 1.00 90.19 122 ARG A C 1
ATOM 964 O O . ARG A 1 122 ? 5.086 -12.883 8.454 1.00 90.19 122 ARG A O 1
ATOM 971 N N . VAL A 1 123 ? 4.946 -12.786 6.206 1.00 89.12 123 VAL A N 1
ATOM 972 C CA . VAL A 1 123 ? 4.985 -14.227 5.930 1.00 89.12 123 VAL A CA 1
ATOM 973 C C . VAL A 1 123 ? 5.843 -14.485 4.694 1.00 89.12 123 VAL A C 1
ATOM 975 O O . VAL A 1 123 ? 6.086 -13.574 3.904 1.00 89.12 123 VAL A O 1
ATOM 978 N N . ASP A 1 124 ? 6.295 -15.720 4.508 1.00 85.50 124 ASP A N 1
ATOM 979 C CA . ASP A 1 124 ? 7.059 -16.079 3.308 1.00 85.50 124 ASP A CA 1
ATOM 980 C C . ASP A 1 124 ? 6.154 -16.109 2.070 1.00 85.50 124 ASP A C 1
ATOM 982 O O . ASP A 1 124 ? 6.527 -15.626 1.006 1.00 85.50 124 ASP A O 1
ATOM 986 N N . GLN A 1 125 ? 4.926 -16.614 2.227 1.00 81.69 125 GLN A N 1
ATOM 987 C CA . GLN A 1 125 ? 3.909 -16.659 1.178 1.00 81.69 125 GLN A CA 1
ATOM 988 C C . GLN A 1 125 ? 2.542 -16.311 1.761 1.00 81.69 125 GLN A C 1
ATOM 990 O O . GLN A 1 125 ? 2.107 -16.911 2.746 1.00 81.69 125 GLN A O 1
ATOM 995 N N . CYS A 1 126 ? 1.850 -15.352 1.150 1.00 85.62 126 CYS A N 1
ATOM 996 C CA . CYS A 1 126 ? 0.491 -15.014 1.547 1.00 85.62 126 CYS A CA 1
ATOM 997 C C . CYS A 1 126 ? -0.573 -15.808 0.776 1.00 85.62 126 CYS A C 1
ATOM 999 O O . CYS A 1 126 ? -0.342 -16.288 -0.330 1.00 85.62 126 CYS A O 1
ATOM 1001 N N . SER A 1 127 ? -1.789 -15.871 1.326 1.00 84.88 127 SER A N 1
ATOM 1002 C CA . SER A 1 127 ? -2.947 -16.548 0.713 1.00 84.88 127 SER A CA 1
ATOM 1003 C C . SER A 1 127 ? -4.071 -15.586 0.290 1.00 84.88 127 SER A C 1
ATOM 1005 O O . SER A 1 127 ? -5.247 -15.947 0.339 1.00 84.88 127 SER A O 1
ATOM 1007 N N . CYS A 1 128 ? -3.743 -14.348 -0.102 1.00 84.19 128 CYS A N 1
ATOM 1008 C CA . CYS A 1 128 ? -4.760 -13.375 -0.514 1.00 84.19 128 CYS A CA 1
ATOM 1009 C C . CYS A 1 128 ? -5.446 -13.743 -1.842 1.00 84.19 128 CYS A C 1
ATOM 1011 O O . CYS A 1 128 ? -4.799 -14.256 -2.760 1.00 84.19 128 CYS A O 1
ATOM 1013 N N . PRO A 1 129 ? -6.729 -13.370 -2.014 1.00 85.25 129 PRO A N 1
ATOM 1014 C CA . PRO A 1 129 ? -7.374 -13.349 -3.322 1.00 85.25 129 PRO A CA 1
ATOM 1015 C C . PRO A 1 129 ? -6.600 -12.474 -4.317 1.00 85.25 129 PRO A C 1
ATOM 1017 O O . PRO A 1 129 ? -6.042 -11.445 -3.938 1.00 85.25 129 PRO A O 1
ATOM 1020 N N . ALA A 1 130 ? -6.640 -12.815 -5.608 1.00 80.88 130 ALA A N 1
ATOM 1021 C CA . ALA A 1 130 ? -5.908 -12.086 -6.653 1.00 80.88 130 ALA A CA 1
ATOM 1022 C C . ALA A 1 130 ? -6.233 -10.576 -6.704 1.00 80.88 130 ALA A C 1
ATOM 1024 O O . ALA A 1 130 ? -5.362 -9.766 -7.004 1.00 80.88 130 ALA A O 1
ATOM 1025 N N . VAL A 1 131 ? -7.468 -10.187 -6.366 1.00 85.75 131 VAL A N 1
ATOM 1026 C CA . VAL A 1 131 ? -7.909 -8.777 -6.309 1.00 85.75 131 VAL A CA 1
ATOM 1027 C C . VAL A 1 131 ? -7.310 -7.984 -5.139 1.00 85.75 131 VAL A C 1
ATOM 1029 O O . VAL A 1 131 ? -7.335 -6.757 -5.157 1.00 85.75 131 VAL A O 1
ATOM 1032 N N . HIS A 1 132 ? -6.766 -8.677 -4.137 1.00 89.75 132 HIS A N 1
ATOM 1033 C CA . HIS A 1 132 ? -6.107 -8.112 -2.957 1.00 89.75 132 HIS A CA 1
ATOM 1034 C C . HIS A 1 132 ? -4.612 -8.459 -2.918 1.00 89.75 132 HIS A C 1
ATOM 1036 O O . HIS A 1 132 ? -3.991 -8.374 -1.862 1.00 89.75 132 HIS A O 1
ATOM 1042 N N . SER A 1 133 ? -4.047 -8.872 -4.055 1.00 90.56 133 SER A N 1
ATOM 1043 C CA . SER A 1 133 ? -2.626 -9.171 -4.217 1.00 90.56 133 SER A CA 1
ATOM 1044 C C . SER A 1 133 ? -1.954 -8.069 -5.041 1.00 90.56 133 SER A C 1
ATOM 1046 O O . SER A 1 133 ? -2.335 -7.767 -6.178 1.00 90.56 133 SER A O 1
ATOM 1048 N N . PHE A 1 134 ? -0.939 -7.461 -4.440 1.00 92.31 134 PHE A N 1
ATOM 1049 C CA . PHE A 1 134 ? -0.174 -6.336 -4.958 1.00 92.31 134 PHE A CA 1
ATOM 1050 C C . PHE A 1 134 ? 1.323 -6.629 -4.857 1.00 92.31 134 PHE A C 1
ATOM 1052 O O . PHE A 1 134 ? 1.735 -7.586 -4.211 1.00 92.31 134 PHE A O 1
ATOM 1059 N N . ILE A 1 135 ? 2.135 -5.790 -5.486 1.00 90.88 135 ILE A N 1
ATOM 1060 C CA . ILE A 1 135 ? 3.596 -5.846 -5.422 1.00 90.88 135 ILE A CA 1
ATOM 1061 C C . ILE A 1 135 ? 4.147 -4.452 -5.112 1.00 90.88 135 ILE A C 1
ATOM 1063 O O . ILE A 1 135 ? 3.593 -3.454 -5.590 1.00 90.88 135 ILE A O 1
ATOM 1067 N N . PHE A 1 136 ? 5.220 -4.394 -4.323 1.00 91.62 136 PHE A N 1
ATOM 1068 C CA . PHE A 1 136 ? 6.021 -3.181 -4.153 1.00 91.62 136 PHE A CA 1
ATOM 1069 C C . PHE A 1 136 ? 6.780 -2.829 -5.440 1.00 91.62 136 PHE A C 1
ATOM 1071 O O . PHE A 1 136 ? 7.156 -3.716 -6.209 1.00 91.62 136 PHE A O 1
ATOM 1078 N N . ILE A 1 137 ? 7.010 -1.534 -5.663 1.00 86.62 137 ILE A N 1
ATOM 1079 C CA . ILE A 1 137 ? 7.779 -0.982 -6.792 1.00 86.62 137 ILE A CA 1
ATOM 1080 C C . ILE A 1 137 ? 8.879 -0.063 -6.270 1.00 86.62 137 ILE A C 1
ATOM 1082 O O . ILE A 1 137 ? 8.606 0.679 -5.298 1.00 86.62 137 ILE A O 1
#